Protein AF-A0A4Y2IY16-F1 (afdb_monomer_lite)

pLDDT: mean 72.76, std 22.39, range [35.69, 97.25]

Secondary structure (DSSP, 8-state):
--HHHHHHHHHHHHHHHHHHHHHHHHH--SS---HHHHHHHHHHHHHHHHHHHHHHHHHHHH---HHHHHHHHHHHHHHHHHHHHHHHHHHHHHHHHHHHHHHSS----------------------------TTHHHHHHHHHHHHHHHTTSS------------------

Sequence (172 aa):
MDKMSKVIEKRSSVRSSITKLVKRVQALGEETEDLNSLSELLELIETKEEILKKYDSEVEDLITDPEKFKVELKGSEEYDDKILSAKIKLKSKLKTFTEKTVQESHPSLNKSNISENAASALKLPKLEIPRFSDGAFVHLVATVSSAIRVRLRGRHGNGRNGLNGKCREVLL

Foldseek 3Di:
DDPLVVLVVVLVVLLVVLVVLLVVLVVPDPPDDDLVVLVVSLVVLVVSLVVNVVSLVVNLVVDPDPVVNVVSVVVNVVSVVSSVVSNVSSVVVSVVVVVVVVVVPDPPPPDDDDDDDDDDDPDDDDDDDDDDPDPPVVVVVVVVVVVVVVVPPPDDDDDDDDDDDDDDDDDD

Radius of gyration: 32.13 Å; chains: 1; bounding box: 73×74×73 Å

Organism: Araneus ventricosus (NCBI:txid182803)

Structure (mmCIF, N/CA/C/O backbone):
data_AF-A0A4Y2IY16-F1
#
_entry.id   AF-A0A4Y2IY16-F1
#
loop_
_atom_site.group_PDB
_atom_site.id
_atom_site.type_symbol
_atom_site.label_atom_id
_atom_site.label_alt_id
_atom_site.label_comp_id
_atom_site.label_asym_id
_atom_site.label_entity_id
_atom_site.label_seq_id
_atom_site.pdbx_PDB_ins_code
_atom_site.Cartn_x
_atom_site.Cartn_y
_atom_site.Cartn_z
_atom_site.occupancy
_atom_site.B_iso_or_equiv
_atom_site.auth_seq_id
_atom_site.auth_comp_id
_atom_site.auth_asym_id
_atom_site.auth_atom_id
_atom_site.pdbx_PDB_model_num
ATOM 1 N N . MET A 1 1 ? 25.979 -5.345 -10.993 1.00 74.06 1 MET A N 1
ATOM 2 C CA . MET A 1 1 ? 24.505 -5.377 -10.912 1.00 74.06 1 MET A CA 1
ATOM 3 C C . MET A 1 1 ? 23.970 -4.084 -11.490 1.00 74.06 1 MET A C 1
ATOM 5 O O . MET A 1 1 ? 24.318 -3.016 -10.984 1.00 74.06 1 MET A O 1
ATOM 9 N N . ASP A 1 2 ? 23.189 -4.199 -12.557 1.00 89.50 2 ASP A N 1
ATOM 10 C CA . ASP A 1 2 ? 22.625 -3.079 -13.313 1.00 89.50 2 ASP A CA 1
ATOM 11 C C . ASP A 1 2 ? 21.627 -2.268 -12.482 1.00 89.50 2 ASP A C 1
ATOM 13 O O . ASP A 1 2 ? 21.052 -2.772 -11.512 1.00 89.50 2 ASP A O 1
ATOM 17 N N . LYS A 1 3 ? 21.421 -0.996 -12.854 1.00 89.81 3 LYS A N 1
ATOM 18 C CA . LYS A 1 3 ? 20.496 -0.095 -12.143 1.00 89.81 3 LYS A CA 1
ATOM 19 C C . LYS A 1 3 ? 19.084 -0.689 -12.088 1.00 89.81 3 LYS A C 1
ATOM 21 O O . LYS A 1 3 ? 18.508 -0.743 -11.008 1.00 89.81 3 LYS A O 1
ATOM 26 N N . MET A 1 4 ? 18.592 -1.213 -13.212 1.00 91.25 4 MET A N 1
ATOM 27 C CA . MET A 1 4 ? 17.282 -1.866 -13.306 1.00 91.25 4 MET A CA 1
ATOM 28 C C . MET A 1 4 ? 17.151 -3.048 -12.340 1.00 91.25 4 MET A C 1
ATOM 30 O O . MET A 1 4 ? 16.218 -3.103 -11.542 1.00 91.25 4 MET A O 1
ATOM 34 N N . SER A 1 5 ? 18.132 -3.953 -12.336 1.00 91.62 5 SER A N 1
ATOM 35 C CA . SER A 1 5 ? 18.123 -5.135 -11.467 1.00 91.62 5 SER A CA 1
ATOM 36 C C . SER A 1 5 ? 18.061 -4.761 -9.981 1.00 91.62 5 SER A C 1
ATOM 38 O O . SER A 1 5 ? 17.314 -5.379 -9.226 1.00 91.62 5 SER A O 1
ATOM 40 N N . LYS A 1 6 ? 18.765 -3.695 -9.568 1.00 93.12 6 LYS A N 1
ATOM 41 C CA . LYS A 1 6 ? 18.706 -3.181 -8.188 1.00 93.12 6 LYS A CA 1
ATOM 42 C C . LYS A 1 6 ? 17.318 -2.654 -7.811 1.00 93.12 6 LYS A C 1
ATOM 44 O O . LYS A 1 6 ? 16.873 -2.876 -6.686 1.00 93.12 6 LYS A O 1
ATOM 49 N N . VAL A 1 7 ? 16.651 -1.926 -8.711 1.00 94.00 7 VAL A N 1
ATOM 50 C CA . VAL A 1 7 ? 15.311 -1.369 -8.452 1.00 94.00 7 VAL A CA 1
ATOM 51 C C . VAL A 1 7 ? 14.281 -2.496 -8.357 1.00 94.00 7 VAL A C 1
ATOM 53 O O . VAL A 1 7 ? 13.516 -2.538 -7.394 1.00 94.00 7 VAL A O 1
ATOM 56 N N . ILE A 1 8 ? 14.323 -3.468 -9.276 1.00 92.94 8 ILE A N 1
ATOM 57 C CA . ILE A 1 8 ? 13.442 -4.648 -9.251 1.00 92.94 8 ILE A CA 1
ATOM 58 C C . ILE A 1 8 ? 13.595 -5.426 -7.937 1.00 92.94 8 ILE A C 1
ATOM 60 O O . ILE A 1 8 ? 12.594 -5.837 -7.345 1.00 92.94 8 ILE A O 1
ATOM 64 N N . GLU A 1 9 ? 14.824 -5.621 -7.455 1.00 94.88 9 GLU A N 1
ATOM 65 C CA . GLU A 1 9 ? 15.087 -6.342 -6.207 1.00 94.88 9 GLU A CA 1
ATOM 66 C C . GLU A 1 9 ? 14.512 -5.603 -4.987 1.00 94.88 9 GLU A C 1
ATOM 68 O O . 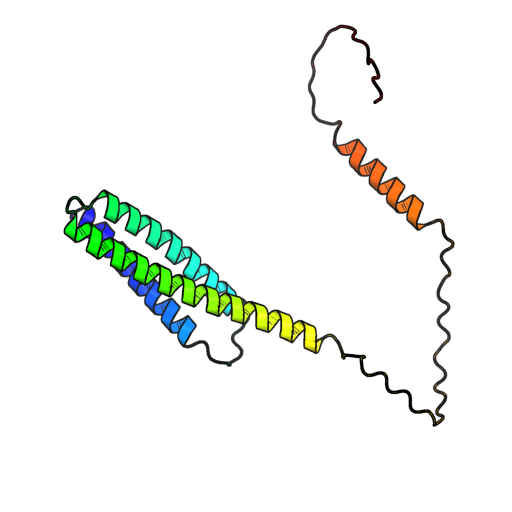GLU A 1 9 ? 13.785 -6.189 -4.177 1.00 94.88 9 GLU A O 1
ATOM 73 N N . LYS A 1 10 ? 14.746 -4.286 -4.890 1.00 95.31 10 LYS A N 1
ATOM 74 C CA . LYS A 1 10 ? 14.170 -3.444 -3.828 1.00 95.31 10 LYS A CA 1
ATOM 75 C C . LYS A 1 10 ? 12.643 -3.455 -3.860 1.00 95.31 10 LYS A C 1
ATOM 77 O O . LYS A 1 10 ? 12.010 -3.650 -2.820 1.00 95.31 10 LYS A O 1
ATOM 82 N N . ARG A 1 11 ? 12.053 -3.314 -5.049 1.00 95.69 11 ARG A N 1
ATOM 83 C CA . ARG A 1 11 ? 10.605 -3.397 -5.260 1.00 95.69 11 ARG A CA 1
ATOM 84 C C . ARG A 1 11 ? 10.046 -4.741 -4.807 1.00 95.69 11 ARG A C 1
ATOM 86 O O . ARG A 1 11 ? 9.050 -4.784 -4.091 1.00 95.69 11 ARG A O 1
ATOM 93 N N . SER A 1 12 ? 10.707 -5.838 -5.170 1.00 95.50 12 SER A N 1
ATOM 94 C CA . SER A 1 12 ? 10.302 -7.196 -4.786 1.00 95.50 12 SER A CA 1
ATOM 95 C C . SER A 1 12 ? 10.306 -7.379 -3.265 1.00 95.50 12 SER A C 1
ATOM 97 O O . SER A 1 12 ? 9.371 -7.945 -2.696 1.00 95.50 12 SER A O 1
ATOM 99 N N . SER A 1 13 ? 11.310 -6.824 -2.582 1.00 97.12 13 SER A N 1
ATOM 100 C CA . SER A 1 13 ? 11.373 -6.799 -1.116 1.00 97.12 13 SER A CA 1
ATOM 101 C C . SER A 1 13 ? 10.209 -6.013 -0.489 1.00 97.12 13 SER A C 1
ATOM 103 O O . SER A 1 13 ? 9.578 -6.468 0.476 1.00 97.12 13 SER A O 1
ATOM 105 N N . VAL A 1 14 ? 9.852 -4.861 -1.067 1.00 96.69 14 VAL A N 1
ATOM 106 C CA . VAL A 1 14 ? 8.708 -4.050 -0.615 1.00 96.69 14 VAL A CA 1
ATOM 107 C C . VAL A 1 14 ? 7.387 -4.784 -0.846 1.00 96.69 14 VAL A C 1
ATOM 109 O O . VAL A 1 14 ? 6.606 -4.921 0.094 1.00 96.69 14 VAL A O 1
ATOM 112 N N . ARG A 1 15 ? 7.172 -5.354 -2.037 1.00 96.88 15 ARG A N 1
ATOM 113 C CA . ARG A 1 15 ? 6.003 -6.185 -2.374 1.00 96.88 15 ARG A CA 1
ATOM 114 C C . ARG A 1 15 ? 5.847 -7.378 -1.424 1.00 96.88 15 ARG A C 1
ATOM 116 O O . ARG A 1 15 ? 4.741 -7.666 -0.960 1.00 96.88 15 ARG A O 1
ATOM 123 N N . SER A 1 16 ? 6.949 -8.039 -1.063 1.00 97.12 16 SER A N 1
ATOM 124 C CA . SER A 1 16 ? 6.959 -9.112 -0.058 1.00 97.12 16 SER A CA 1
ATOM 125 C C . SER A 1 16 ? 6.539 -8.604 1.325 1.00 97.12 16 SER A C 1
ATOM 127 O O . SER A 1 16 ? 5.698 -9.212 1.989 1.00 97.12 16 SER A O 1
ATOM 129 N N . SER A 1 17 ? 7.059 -7.446 1.739 1.00 96.88 17 SER A N 1
ATOM 130 C CA . SER A 1 17 ? 6.696 -6.806 3.009 1.00 96.88 17 SER A CA 1
ATOM 131 C C . SER A 1 17 ? 5.210 -6.438 3.061 1.00 96.88 17 SER A C 1
ATOM 133 O O . SER A 1 17 ? 4.533 -6.769 4.031 1.00 96.88 17 SER A O 1
ATOM 135 N N . ILE A 1 18 ? 4.681 -5.831 1.996 1.00 96.81 18 ILE A N 1
ATOM 136 C CA . ILE A 1 18 ? 3.256 -5.497 1.864 1.00 96.81 18 ILE A CA 1
ATOM 137 C C . ILE A 1 18 ? 2.408 -6.761 1.934 1.00 96.81 18 ILE A C 1
ATOM 139 O O . ILE A 1 18 ? 1.442 -6.807 2.682 1.00 96.81 18 ILE A O 1
ATOM 143 N N . THR A 1 19 ? 2.802 -7.828 1.237 1.00 96.62 19 THR A N 1
ATOM 144 C CA . THR A 1 19 ? 2.073 -9.106 1.273 1.00 96.62 19 THR A CA 1
ATOM 145 C C . THR A 1 19 ? 1.973 -9.661 2.699 1.00 96.62 19 THR A C 1
ATOM 147 O O . THR A 1 19 ? 0.927 -10.179 3.086 1.00 96.62 19 THR A O 1
ATOM 150 N N . LYS A 1 20 ? 3.030 -9.530 3.514 1.00 96.69 20 LYS A N 1
ATOM 151 C CA . LYS A 1 20 ? 2.998 -9.921 4.935 1.00 96.69 20 LYS A CA 1
ATOM 152 C C . LYS A 1 20 ? 2.031 -9.052 5.744 1.00 96.69 20 LYS A C 1
ATOM 154 O O . LYS A 1 20 ? 1.262 -9.594 6.533 1.00 96.69 20 LYS A O 1
ATOM 159 N N . LEU A 1 21 ? 2.040 -7.735 5.527 1.00 94.75 21 LEU A N 1
ATOM 160 C CA . LEU A 1 21 ? 1.115 -6.808 6.189 1.00 94.75 21 LEU A CA 1
ATOM 161 C C . LEU A 1 21 ? -0.340 -7.092 5.798 1.00 94.75 21 LEU A C 1
ATOM 163 O O . LEU A 1 21 ? -1.188 -7.206 6.673 1.00 94.75 21 LEU A O 1
ATOM 167 N N . VAL A 1 22 ? -0.621 -7.305 4.512 1.00 94.69 22 VAL A N 1
ATOM 168 C CA . VAL A 1 22 ? -1.956 -7.665 4.011 1.00 94.69 22 VAL A CA 1
ATOM 169 C C . VAL A 1 22 ? -2.439 -8.975 4.635 1.00 94.69 22 VAL A C 1
ATOM 171 O O . VAL A 1 22 ? -3.576 -9.046 5.088 1.00 94.69 22 VAL A O 1
ATOM 174 N N . LYS A 1 23 ? -1.580 -9.998 4.738 1.00 94.19 23 LYS A N 1
ATOM 175 C CA . LYS A 1 23 ? -1.924 -11.249 5.437 1.00 94.19 23 LYS A CA 1
ATOM 176 C C . LYS A 1 23 ? -2.248 -11.013 6.909 1.00 94.19 23 LYS A C 1
ATOM 178 O O . LYS A 1 23 ? -3.212 -11.583 7.408 1.00 94.19 23 LYS A O 1
ATOM 183 N N . ARG A 1 24 ? -1.491 -10.146 7.587 1.00 91.56 24 ARG A N 1
ATOM 184 C CA . ARG A 1 24 ? -1.791 -9.745 8.966 1.00 91.56 24 ARG A CA 1
ATOM 185 C C . ARG A 1 24 ? -3.149 -9.048 9.050 1.00 91.56 24 ARG A C 1
ATOM 187 O O . ARG A 1 24 ? -3.954 -9.448 9.874 1.00 91.56 24 ARG A O 1
ATOM 194 N N . VAL A 1 25 ? -3.448 -8.123 8.129 1.00 91.81 25 VAL A N 1
ATOM 195 C CA . VAL A 1 25 ? -4.764 -7.463 8.001 1.00 91.81 25 VAL A CA 1
ATOM 196 C C . VAL A 1 25 ? -5.901 -8.465 7.755 1.00 91.81 25 VAL A C 1
ATOM 198 O O . VAL A 1 25 ? -7.024 -8.314 8.245 1.00 91.81 25 VAL A O 1
ATOM 201 N N . GLN A 1 26 ? -5.645 -9.512 6.978 1.00 90.25 26 GLN A N 1
ATOM 202 C CA . GLN A 1 26 ? -6.619 -10.568 6.724 1.00 90.25 26 GLN A CA 1
ATOM 203 C C . GLN A 1 26 ? -6.861 -11.426 7.967 1.00 90.25 26 GLN A C 1
ATOM 205 O O . GLN A 1 26 ? -8.022 -11.697 8.264 1.00 90.25 26 GLN A O 1
ATOM 210 N N . ALA A 1 27 ? -5.800 -11.750 8.709 1.00 88.75 27 ALA A N 1
ATOM 211 C CA . ALA A 1 27 ? -5.851 -12.499 9.962 1.00 88.75 27 ALA A CA 1
ATOM 212 C C . ALA A 1 27 ? -6.505 -11.732 11.125 1.00 88.75 27 ALA A C 1
ATOM 214 O O . ALA A 1 27 ? -6.843 -12.361 12.121 1.00 88.75 27 ALA A O 1
ATOM 215 N N . LEU A 1 28 ? -6.729 -10.417 10.983 1.00 84.31 28 LEU A N 1
ATOM 216 C CA . LEU A 1 28 ? -7.510 -9.609 11.925 1.00 84.31 28 LEU A CA 1
ATOM 217 C C . LEU A 1 28 ? -8.931 -10.172 12.059 1.00 84.31 28 LEU A C 1
ATOM 219 O O . LEU A 1 28 ? -9.822 -9.819 11.270 1.00 84.31 28 LEU A O 1
ATOM 223 N N . GLY A 1 29 ? -9.128 -11.042 13.048 1.00 73.25 29 GLY A N 1
ATOM 224 C CA . GLY A 1 29 ? -10.416 -11.617 13.424 1.00 73.25 29 GLY A CA 1
ATOM 225 C C . GLY A 1 29 ? -11.313 -10.609 14.141 1.00 73.25 29 GLY A C 1
ATOM 226 O O . GLY A 1 29 ? -11.130 -9.397 14.027 1.00 73.25 29 GLY A O 1
ATOM 227 N N . GLU A 1 30 ? -12.309 -11.103 14.870 1.00 66.94 30 GLU A N 1
ATOM 228 C CA . GLU A 1 30 ? -13.134 -10.280 15.771 1.00 66.94 30 GLU A CA 1
ATOM 229 C C . GLU A 1 30 ? -12.452 -10.001 17.115 1.00 66.94 30 GLU A C 1
ATOM 231 O O . GLU A 1 30 ? -12.941 -9.183 17.892 1.00 66.94 30 GLU A O 1
ATOM 236 N N . GLU A 1 31 ? -11.325 -10.668 17.376 1.00 59.34 31 GLU A N 1
ATOM 237 C CA . GLU A 1 31 ? -10.534 -10.486 18.585 1.00 59.34 31 GLU A CA 1
ATOM 238 C C . GLU A 1 31 ? -10.108 -9.021 18.729 1.00 59.34 31 GLU A C 1
ATOM 240 O O . GLU A 1 31 ? -9.794 -8.335 17.749 1.00 59.34 31 GLU A O 1
ATOM 245 N N . THR A 1 32 ? -10.184 -8.531 19.966 1.00 57.25 32 THR A N 1
ATOM 246 C CA . THR A 1 32 ? -9.976 -7.134 20.339 1.00 57.25 32 THR A CA 1
ATOM 247 C C . THR A 1 32 ? -8.507 -6.767 20.204 1.00 57.25 32 THR A C 1
ATOM 249 O O . THR A 1 32 ? -7.770 -6.705 21.186 1.00 57.25 32 THR A O 1
ATOM 252 N N . GLU A 1 33 ? -8.067 -6.546 18.974 1.00 67.38 33 GLU A N 1
ATOM 253 C CA . GLU A 1 33 ? -6.803 -5.874 18.740 1.00 67.38 33 GLU A CA 1
ATOM 254 C C . GLU A 1 33 ? -6.884 -4.432 19.218 1.00 67.38 33 GLU A C 1
ATOM 256 O O . GLU A 1 33 ? -7.894 -3.746 19.038 1.00 67.38 33 GLU A O 1
ATOM 261 N N . ASP A 1 34 ? -5.802 -3.988 19.847 1.00 78.75 34 ASP A N 1
ATOM 262 C CA . ASP A 1 34 ? -5.697 -2.647 20.388 1.00 78.75 34 ASP A CA 1
ATOM 263 C C . ASP A 1 34 ? -5.759 -1.600 19.263 1.00 78.75 34 ASP A C 1
ATOM 265 O O . ASP A 1 34 ? -5.155 -1.766 18.197 1.00 78.75 34 ASP A O 1
ATOM 269 N N . LEU A 1 35 ? -6.477 -0.501 19.502 1.00 80.62 35 LEU A N 1
ATOM 270 C CA . LEU A 1 35 ? -6.629 0.596 18.542 1.00 80.62 35 LEU A CA 1
ATOM 271 C C . LEU A 1 35 ? -5.280 1.134 18.047 1.00 80.62 35 LEU A C 1
ATOM 273 O O . LEU A 1 35 ? -5.141 1.436 16.859 1.00 80.62 35 LEU A O 1
ATOM 277 N N . ASN A 1 36 ? -4.287 1.229 18.933 1.00 84.88 36 ASN A N 1
ATOM 278 C CA . ASN A 1 36 ? -2.954 1.699 18.586 1.00 84.88 36 ASN A CA 1
ATOM 279 C C . ASN A 1 36 ? -2.271 0.720 17.622 1.00 84.88 36 ASN A C 1
ATOM 281 O O . ASN A 1 36 ? -1.711 1.140 16.615 1.00 84.88 36 ASN A O 1
ATOM 285 N N . SER A 1 37 ? -2.421 -0.590 17.845 1.00 88.00 37 SER A N 1
ATOM 286 C CA . SER A 1 37 ? -1.858 -1.614 16.953 1.00 88.00 37 SER A CA 1
ATOM 287 C C . SER A 1 37 ? -2.464 -1.585 15.543 1.00 88.00 37 SER A C 1
ATOM 289 O O . SER A 1 37 ? -1.747 -1.728 14.549 1.00 88.00 37 SER A O 1
ATOM 291 N N . LEU A 1 38 ? -3.773 -1.326 15.434 1.00 88.44 38 LEU A N 1
ATOM 292 C CA . LEU A 1 38 ? -4.454 -1.159 14.148 1.00 88.44 38 LEU A CA 1
ATOM 293 C C . LEU A 1 38 ? -4.007 0.122 13.431 1.00 88.44 38 LEU A C 1
ATOM 295 O O . LEU A 1 38 ? -3.847 0.115 12.208 1.00 88.44 38 LEU A O 1
ATOM 299 N N . SER A 1 39 ? -3.794 1.207 14.183 1.00 89.69 39 SER A N 1
ATOM 300 C CA . SER A 1 39 ? -3.286 2.475 13.651 1.00 89.69 39 SER A CA 1
ATOM 301 C C . SER A 1 39 ? -1.851 2.338 13.137 1.00 89.69 39 SER A C 1
ATOM 303 O O . SER A 1 39 ? -1.566 2.738 12.011 1.00 89.69 39 SER A O 1
ATOM 305 N N . GLU A 1 40 ? -0.965 1.706 13.908 1.00 92.88 40 GLU A N 1
ATOM 306 C CA . GLU A 1 40 ? 0.415 1.422 13.496 1.00 92.88 40 GLU A CA 1
ATOM 307 C C . GLU A 1 40 ? 0.454 0.548 12.236 1.00 92.88 40 GLU A C 1
ATOM 309 O O . GLU A 1 40 ? 1.227 0.803 11.310 1.00 92.88 40 GLU A O 1
ATOM 314 N N . LEU A 1 41 ? -0.408 -0.473 12.150 1.00 92.94 41 LEU A N 1
ATOM 315 C CA . LEU A 1 41 ? -0.481 -1.326 10.964 1.00 92.94 41 LEU A CA 1
ATOM 316 C C . LEU A 1 41 ? -0.922 -0.540 9.720 1.00 92.94 41 LEU A C 1
ATOM 318 O O . LEU A 1 41 ? -0.418 -0.795 8.624 1.00 92.94 41 LEU A O 1
ATOM 322 N N . LEU A 1 42 ? -1.842 0.414 9.886 1.00 94.50 42 LEU A N 1
ATOM 323 C CA . LEU A 1 42 ? -2.279 1.297 8.809 1.00 94.50 42 LEU A CA 1
ATOM 324 C C . LEU A 1 42 ? -1.136 2.206 8.337 1.00 94.50 42 LEU A C 1
ATOM 326 O O . LEU A 1 42 ? -0.876 2.260 7.135 1.00 94.50 42 LEU A O 1
ATOM 330 N N . GLU A 1 43 ? -0.421 2.846 9.262 1.00 95.31 43 GLU A N 1
ATOM 331 C CA . GLU A 1 43 ? 0.729 3.710 8.959 1.00 95.31 43 GLU A CA 1
ATOM 332 C C . GLU A 1 43 ? 1.851 2.938 8.245 1.00 95.31 43 GLU A C 1
ATOM 334 O O . GLU A 1 43 ? 2.428 3.412 7.260 1.00 95.31 43 GLU A O 1
ATOM 339 N N . LEU A 1 44 ? 2.124 1.703 8.678 1.00 95.62 44 LEU A N 1
ATOM 340 C CA . LEU A 1 44 ? 3.093 0.825 8.022 1.00 95.62 44 LEU A CA 1
ATOM 341 C C . LEU A 1 44 ? 2.696 0.498 6.578 1.00 95.62 44 LEU A C 1
ATOM 343 O O . LEU A 1 44 ? 3.564 0.474 5.701 1.00 95.62 44 LEU A O 1
ATOM 347 N N . ILE A 1 45 ? 1.411 0.237 6.317 1.00 95.81 45 ILE A N 1
ATOM 348 C CA . ILE A 1 45 ? 0.917 -0.018 4.958 1.00 95.81 45 ILE A CA 1
ATOM 349 C C . ILE A 1 45 ? 1.047 1.239 4.097 1.00 95.81 45 ILE A C 1
ATOM 351 O O . ILE A 1 45 ? 1.559 1.138 2.985 1.00 95.81 45 ILE A O 1
ATOM 355 N N . GLU A 1 46 ? 0.653 2.407 4.608 1.00 96.00 46 GLU A N 1
ATOM 356 C CA . GLU A 1 46 ? 0.742 3.685 3.883 1.00 96.00 46 GLU A CA 1
ATOM 357 C C . GLU A 1 46 ? 2.199 4.041 3.549 1.00 96.00 46 GLU A C 1
ATOM 359 O O . GLU A 1 46 ? 2.525 4.341 2.401 1.00 96.00 46 GLU A O 1
ATOM 364 N N . THR A 1 47 ? 3.118 3.864 4.498 1.00 97.25 47 THR A N 1
ATOM 365 C CA . THR A 1 47 ? 4.553 4.085 4.269 1.00 97.25 47 THR A CA 1
ATOM 366 C C . THR A 1 47 ? 5.111 3.149 3.192 1.00 97.25 47 THR A C 1
ATOM 368 O O . THR A 1 47 ? 5.893 3.553 2.328 1.00 97.25 47 THR A O 1
ATOM 371 N N . LYS A 1 48 ? 4.741 1.862 3.226 1.00 95.31 48 LYS A N 1
ATOM 372 C CA . LYS A 1 48 ? 5.205 0.889 2.227 1.00 95.31 48 LYS A CA 1
ATOM 373 C C . LYS A 1 48 ? 4.579 1.127 0.854 1.00 95.31 48 LYS A C 1
ATOM 375 O O . LYS A 1 48 ? 5.273 0.906 -0.135 1.00 95.31 48 LYS A O 1
ATOM 380 N N . GLU A 1 49 ? 3.330 1.583 0.792 1.00 96.81 49 GLU A N 1
ATOM 381 C CA . GLU A 1 49 ? 2.647 1.994 -0.440 1.00 96.81 49 GLU A CA 1
ATOM 382 C C . GLU A 1 49 ? 3.404 3.137 -1.128 1.00 96.81 49 GLU A C 1
ATOM 384 O O . GLU A 1 49 ? 3.712 3.044 -2.313 1.00 96.81 49 GLU A O 1
ATOM 389 N N . GLU A 1 50 ? 3.786 4.182 -0.392 1.00 97.00 50 GLU A N 1
ATOM 390 C CA . GLU A 1 50 ? 4.557 5.297 -0.956 1.00 97.00 50 GLU A CA 1
ATOM 391 C C . GLU A 1 50 ? 5.922 4.858 -1.493 1.00 97.00 50 GLU A C 1
ATOM 393 O O . GLU A 1 50 ? 6.362 5.302 -2.555 1.00 97.00 50 GLU A O 1
ATOM 398 N N . ILE A 1 51 ? 6.606 3.972 -0.765 1.00 96.31 51 ILE A N 1
ATOM 399 C CA . ILE A 1 51 ? 7.886 3.412 -1.208 1.00 96.31 51 ILE A CA 1
ATOM 400 C C . ILE A 1 51 ? 7.689 2.556 -2.464 1.00 96.31 51 ILE A C 1
ATOM 402 O O . ILE A 1 51 ? 8.519 2.612 -3.371 1.00 96.31 51 ILE A O 1
ATOM 406 N N . LEU A 1 52 ? 6.611 1.769 -2.527 1.00 96.75 52 LEU A N 1
ATOM 407 C CA . LEU A 1 52 ? 6.299 0.942 -3.686 1.00 96.75 52 LEU A CA 1
ATOM 408 C C . LEU A 1 52 ? 6.065 1.809 -4.929 1.00 96.75 52 LEU A C 1
ATOM 410 O O . LEU A 1 52 ? 6.732 1.578 -5.931 1.00 96.75 52 LEU A O 1
ATOM 414 N N . LYS A 1 53 ? 5.250 2.868 -4.823 1.00 95.81 53 LYS A N 1
ATOM 415 C CA . LYS A 1 53 ? 4.984 3.815 -5.923 1.00 95.81 53 LYS A CA 1
ATOM 416 C C . LYS A 1 53 ? 6.253 4.451 -6.483 1.00 95.81 53 LYS A C 1
ATOM 418 O O . LYS A 1 53 ? 6.382 4.602 -7.693 1.00 95.81 53 LYS A O 1
ATOM 423 N N . LYS A 1 54 ? 7.217 4.786 -5.618 1.00 96.50 54 LYS A N 1
ATOM 424 C CA . LYS A 1 54 ? 8.528 5.296 -6.057 1.00 96.50 54 LYS A CA 1
ATOM 425 C C . LYS A 1 54 ? 9.268 4.269 -6.911 1.00 96.50 54 LYS A C 1
ATOM 427 O O . LYS A 1 54 ? 9.764 4.613 -7.976 1.00 96.50 54 LYS A O 1
ATOM 432 N N . TYR A 1 55 ? 9.321 3.012 -6.470 1.00 95.62 55 TYR A N 1
ATOM 433 C CA . TYR A 1 55 ? 9.997 1.968 -7.237 1.00 95.62 55 TYR A CA 1
ATOM 434 C C . TYR A 1 55 ? 9.245 1.558 -8.501 1.00 95.62 55 TYR A C 1
ATOM 436 O O . TYR A 1 55 ? 9.905 1.237 -9.481 1.00 95.62 55 TYR A O 1
ATOM 444 N N . ASP A 1 56 ? 7.912 1.552 -8.499 1.00 94.31 56 ASP A N 1
ATOM 445 C CA . ASP A 1 56 ? 7.134 1.282 -9.710 1.00 94.31 56 ASP A CA 1
ATOM 446 C C . ASP A 1 56 ? 7.363 2.383 -10.753 1.00 94.31 56 ASP A C 1
ATOM 448 O O . ASP A 1 56 ? 7.719 2.055 -11.878 1.00 94.31 56 ASP A O 1
ATOM 452 N N . SER A 1 57 ? 7.357 3.662 -10.361 1.00 94.69 57 SER A N 1
ATOM 453 C CA . SER A 1 57 ? 7.732 4.767 -11.258 1.00 94.69 57 SER A CA 1
ATOM 454 C C . SER A 1 57 ? 9.169 4.642 -11.785 1.00 94.69 57 SER A C 1
ATOM 456 O O . SER A 1 57 ? 9.395 4.792 -12.981 1.00 94.69 57 SER A O 1
ATOM 458 N N . GLU A 1 58 ? 10.147 4.310 -10.931 1.00 94.75 58 GLU A N 1
ATOM 459 C CA . GLU A 1 58 ? 11.529 4.081 -11.385 1.00 94.75 58 GLU A CA 1
ATOM 460 C C . GLU A 1 58 ? 11.644 2.884 -12.345 1.00 94.75 58 GLU A C 1
ATOM 462 O O . GLU A 1 58 ? 12.501 2.883 -13.228 1.00 94.75 58 GLU A O 1
ATOM 467 N N . VAL A 1 59 ? 10.827 1.843 -12.162 1.00 92.94 59 VAL A N 1
ATOM 468 C CA . VAL A 1 59 ? 10.778 0.690 -13.068 1.00 92.94 59 VAL A CA 1
ATOM 469 C C . VAL A 1 59 ? 10.155 1.088 -14.400 1.00 92.94 59 VAL A C 1
ATOM 471 O O . VAL A 1 59 ? 10.726 0.752 -15.434 1.00 92.94 59 VAL A O 1
ATOM 474 N N . GLU A 1 60 ? 9.041 1.818 -14.391 1.00 91.81 60 GLU A N 1
ATOM 475 C CA . GLU A 1 60 ? 8.377 2.322 -15.597 1.00 91.81 60 GLU A CA 1
ATOM 476 C C . GLU A 1 60 ? 9.328 3.164 -16.456 1.00 91.81 60 GLU A C 1
ATOM 478 O O . GLU A 1 60 ? 9.449 2.902 -17.651 1.00 91.81 60 GLU A O 1
ATOM 483 N N . ASP A 1 61 ? 10.093 4.074 -15.843 1.00 92.75 61 ASP A N 1
ATOM 484 C CA . ASP A 1 61 ? 11.083 4.915 -16.535 1.00 92.75 61 ASP A CA 1
ATOM 485 C C . ASP A 1 61 ? 12.225 4.108 -17.184 1.00 92.75 61 ASP A C 1
ATOM 487 O O . ASP A 1 61 ? 12.842 4.541 -18.161 1.00 92.75 61 ASP A O 1
ATOM 491 N N . LEU A 1 62 ? 12.558 2.945 -16.618 1.00 92.19 62 LEU A N 1
ATOM 492 C CA . LEU A 1 62 ? 13.644 2.083 -17.091 1.00 92.19 62 LEU A CA 1
ATOM 493 C C . LEU A 1 62 ? 13.174 1.028 -18.102 1.00 92.19 62 LEU A C 1
ATOM 495 O O . LEU A 1 62 ? 14.011 0.427 -18.785 1.00 92.19 62 LEU A O 1
ATOM 499 N N . ILE A 1 63 ? 11.867 0.777 -18.213 1.00 91.94 63 ILE A N 1
ATOM 500 C CA . ILE A 1 63 ? 11.314 -0.168 -19.182 1.00 91.94 63 ILE A CA 1
ATOM 501 C C . ILE A 1 63 ? 11.264 0.485 -20.559 1.00 91.94 63 ILE A C 1
ATOM 503 O O . ILE A 1 63 ? 10.542 1.441 -20.807 1.00 91.94 63 ILE A O 1
ATOM 507 N N . THR A 1 64 ? 11.998 -0.101 -21.498 1.00 91.25 64 THR A N 1
ATOM 508 C CA . THR A 1 64 ? 11.968 0.311 -22.910 1.00 91.25 64 THR A CA 1
ATOM 509 C C . THR A 1 64 ? 11.032 -0.559 -23.754 1.00 91.25 64 THR A C 1
ATOM 511 O O . THR A 1 64 ? 10.658 -0.182 -24.860 1.00 91.25 64 THR A O 1
ATOM 514 N N . ASP A 1 65 ? 10.670 -1.741 -23.249 1.00 93.44 65 ASP A N 1
ATOM 515 C CA . ASP A 1 65 ? 9.876 -2.733 -23.970 1.00 93.44 65 ASP A CA 1
ATOM 516 C C . ASP A 1 65 ? 8.372 -2.578 -23.655 1.00 93.44 65 ASP A C 1
ATOM 518 O O . ASP A 1 65 ? 7.978 -2.675 -22.487 1.00 93.44 65 ASP A O 1
ATOM 522 N N . PRO A 1 66 ? 7.513 -2.368 -24.669 1.00 91.44 66 PRO A N 1
ATOM 523 C CA . PRO A 1 66 ? 6.09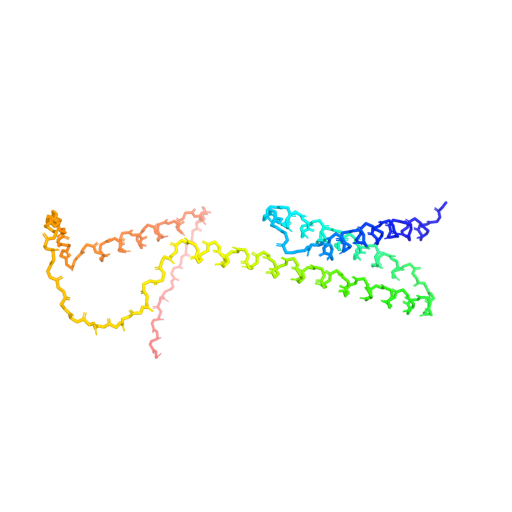2 -2.106 -24.460 1.00 91.44 66 PRO A CA 1
ATOM 524 C C . PRO A 1 66 ? 5.300 -3.326 -23.965 1.00 91.44 66 PRO A C 1
ATOM 526 O O . PRO A 1 66 ? 4.276 -3.156 -23.303 1.00 91.44 66 PRO A O 1
ATOM 529 N N . GLU A 1 67 ? 5.733 -4.555 -24.261 1.00 93.88 67 GLU A N 1
ATOM 530 C CA . GLU A 1 67 ? 5.074 -5.759 -23.745 1.00 93.88 67 GLU A CA 1
ATOM 531 C C . GLU A 1 67 ? 5.409 -5.959 -22.268 1.00 93.88 67 GLU A C 1
ATOM 533 O O . GLU A 1 67 ? 4.515 -6.217 -21.458 1.00 93.88 67 GLU A O 1
ATOM 538 N N . LYS A 1 68 ? 6.676 -5.747 -21.890 1.00 91.62 68 LYS A N 1
ATOM 539 C CA . LYS A 1 68 ? 7.095 -5.771 -20.482 1.00 91.62 68 LYS A CA 1
ATOM 540 C C . LYS A 1 68 ? 6.398 -4.691 -19.667 1.00 91.62 68 LYS A C 1
ATOM 542 O O . LYS A 1 68 ? 5.973 -4.973 -18.551 1.00 91.62 68 LYS A O 1
ATOM 547 N N . PHE A 1 69 ? 6.225 -3.495 -20.230 1.00 91.81 69 PHE A N 1
ATOM 548 C CA . PHE A 1 69 ? 5.498 -2.411 -19.572 1.00 91.81 69 PHE A CA 1
ATOM 549 C C . PHE A 1 69 ? 4.066 -2.826 -19.211 1.00 91.81 69 PHE A C 1
ATOM 551 O O . PHE A 1 69 ? 3.647 -2.650 -18.074 1.00 91.81 69 PHE A O 1
ATOM 558 N N . LYS A 1 70 ? 3.330 -3.457 -20.137 1.00 92.31 70 LYS A N 1
ATOM 559 C CA . LYS A 1 70 ? 1.956 -3.926 -19.872 1.00 92.31 70 LYS A CA 1
ATOM 560 C C . LYS A 1 70 ? 1.884 -4.966 -18.755 1.00 92.31 70 LYS A C 1
ATOM 562 O O . LYS A 1 70 ? 0.957 -4.933 -17.948 1.00 92.31 70 LYS A O 1
ATOM 567 N N . VAL A 1 71 ? 2.838 -5.898 -18.718 1.00 93.44 71 VAL A N 1
ATOM 568 C CA . VAL A 1 71 ? 2.914 -6.916 -17.657 1.00 93.44 71 VAL A CA 1
ATOM 569 C C . VAL A 1 71 ? 3.161 -6.258 -16.300 1.00 93.44 71 VAL A C 1
ATOM 571 O O . VAL A 1 71 ? 2.511 -6.607 -15.316 1.00 93.44 71 VAL A O 1
ATOM 574 N N . GLU A 1 72 ? 4.073 -5.292 -16.253 1.00 92.00 72 GLU A N 1
ATOM 575 C CA . GLU A 1 72 ? 4.426 -4.577 -15.027 1.00 92.00 72 GLU A CA 1
ATOM 576 C C . GLU A 1 72 ? 3.302 -3.664 -14.537 1.00 92.00 72 GLU A C 1
ATOM 578 O O . GLU A 1 72 ? 3.010 -3.670 -13.341 1.00 92.00 72 GLU A O 1
ATOM 583 N N . LEU A 1 73 ? 2.609 -2.978 -15.451 1.00 92.88 73 LEU A N 1
ATOM 584 C CA . LEU A 1 73 ? 1.441 -2.151 -15.149 1.00 92.88 73 LEU A CA 1
ATOM 585 C C . LEU A 1 73 ? 0.337 -2.975 -14.480 1.00 92.88 73 LEU A C 1
ATOM 587 O O . LEU A 1 73 ? -0.121 -2.628 -13.396 1.00 92.88 73 LEU A O 1
ATOM 591 N N . LYS A 1 74 ? -0.022 -4.122 -15.070 1.00 93.69 74 LYS A N 1
ATOM 592 C CA . LYS A 1 74 ? -1.013 -5.028 -14.477 1.00 93.69 74 LYS A CA 1
ATOM 593 C C . LYS A 1 74 ? -0.574 -5.520 -13.095 1.00 93.69 74 LYS A C 1
ATOM 595 O O . LYS A 1 74 ? -1.375 -5.590 -12.168 1.00 93.69 74 LYS A O 1
ATOM 600 N N . GLY A 1 75 ? 0.708 -5.854 -12.946 1.00 91.88 75 GLY A N 1
ATOM 601 C CA . GLY A 1 75 ? 1.268 -6.241 -11.654 1.00 91.88 75 GLY A CA 1
ATOM 602 C C . GLY A 1 75 ? 1.171 -5.125 -10.609 1.00 91.88 75 GLY A C 1
ATOM 603 O O . GLY A 1 75 ? 0.918 -5.420 -9.445 1.00 91.88 75 GLY A O 1
ATOM 604 N N . SER A 1 76 ? 1.357 -3.867 -11.014 1.00 92.69 76 SER A N 1
ATOM 605 C CA . SER A 1 76 ? 1.204 -2.688 -10.155 1.00 92.69 76 SER A CA 1
ATOM 606 C C . SER A 1 76 ? -0.244 -2.529 -9.675 1.00 92.69 76 SER A C 1
ATOM 608 O O . SER A 1 76 ? -0.489 -2.515 -8.468 1.00 92.69 76 SER A O 1
ATOM 610 N N . GLU A 1 77 ? -1.210 -2.566 -10.601 1.00 95.12 77 GLU A N 1
ATOM 611 C CA . GLU A 1 77 ? -2.649 -2.476 -10.299 1.00 95.12 77 GLU A CA 1
ATOM 612 C C . GLU A 1 77 ? -3.100 -3.564 -9.306 1.00 95.12 77 GLU A C 1
ATOM 614 O O . GLU A 1 77 ? -3.797 -3.288 -8.329 1.00 95.12 77 GLU A O 1
ATOM 619 N N . GLU A 1 78 ? -2.624 -4.804 -9.473 1.00 95.50 78 GLU A N 1
ATOM 620 C CA . GLU A 1 78 ? -2.929 -5.895 -8.540 1.00 95.50 78 GLU A CA 1
ATOM 621 C C . GLU A 1 78 ? -2.419 -5.643 -7.110 1.00 95.50 78 GLU A C 1
ATOM 623 O O . GLU A 1 78 ? -2.973 -6.187 -6.147 1.00 95.50 78 GLU A O 1
ATOM 628 N N . TYR A 1 79 ? -1.321 -4.900 -6.942 1.00 95.62 79 TYR A N 1
ATOM 629 C CA . TYR A 1 79 ? -0.824 -4.518 -5.619 1.00 95.62 79 TYR A CA 1
ATOM 630 C C . TYR A 1 79 ? -1.602 -3.337 -5.045 1.00 95.62 79 TYR A C 1
ATOM 632 O O . TYR A 1 79 ? -1.903 -3.368 -3.848 1.00 95.62 79 TYR A O 1
ATOM 640 N N . ASP A 1 80 ? -1.982 -2.367 -5.872 1.00 95.62 80 ASP A N 1
ATOM 641 C CA . ASP A 1 80 ? -2.825 -1.244 -5.463 1.00 95.62 80 ASP A CA 1
ATOM 642 C C . ASP A 1 80 ? -4.167 -1.729 -4.903 1.00 95.62 80 ASP A C 1
ATOM 644 O O . ASP A 1 80 ? -4.550 -1.338 -3.797 1.00 95.62 80 ASP A O 1
ATOM 648 N N . ASP A 1 81 ? -4.824 -2.680 -5.571 1.00 96.62 81 ASP A N 1
ATOM 649 C CA . ASP A 1 81 ? -6.078 -3.275 -5.096 1.00 96.62 81 ASP A CA 1
ATOM 650 C C . ASP A 1 81 ? -5.915 -3.985 -3.740 1.00 96.62 81 ASP A C 1
ATOM 652 O O . ASP A 1 81 ? -6.740 -3.836 -2.829 1.00 96.62 81 ASP A O 1
ATOM 656 N N . LYS A 1 82 ? -4.822 -4.743 -3.563 1.00 95.69 82 LYS A N 1
ATOM 657 C CA . LYS A 1 82 ? -4.516 -5.442 -2.298 1.00 95.69 82 LYS A CA 1
ATOM 658 C C . LYS A 1 82 ? -4.284 -4.455 -1.157 1.00 95.69 82 LYS A C 1
ATOM 660 O O . LYS A 1 82 ? -4.772 -4.676 -0.045 1.00 95.69 82 LYS A O 1
ATOM 665 N N . ILE A 1 83 ? -3.541 -3.381 -1.420 1.00 96.50 83 ILE A N 1
ATOM 666 C CA . ILE A 1 83 ? -3.255 -2.322 -0.448 1.00 96.50 83 ILE A CA 1
ATOM 667 C C . ILE A 1 83 ? -4.545 -1.588 -0.087 1.00 96.50 83 ILE A C 1
ATOM 669 O O . ILE A 1 83 ? -4.844 -1.420 1.097 1.00 96.50 83 ILE A O 1
ATOM 673 N N . LEU A 1 84 ? -5.340 -1.203 -1.085 1.00 96.44 84 LEU A N 1
ATOM 674 C CA . LEU A 1 84 ? -6.593 -0.489 -0.887 1.00 96.44 84 LEU A CA 1
ATOM 675 C C . LEU A 1 84 ? -7.576 -1.313 -0.051 1.00 96.44 84 LEU A C 1
ATOM 677 O O . LEU A 1 84 ? -8.111 -0.810 0.938 1.00 96.44 84 LEU A O 1
ATOM 681 N N . SER A 1 85 ? -7.755 -2.592 -0.387 1.00 95.50 85 SER A N 1
ATOM 682 C CA . SER A 1 85 ? -8.597 -3.516 0.378 1.00 95.50 85 SER A CA 1
ATOM 683 C C . SER A 1 85 ? -8.153 -3.614 1.844 1.00 95.50 85 SER A C 1
ATOM 685 O O . SER A 1 85 ? -8.975 -3.501 2.760 1.00 95.50 85 SER A O 1
ATOM 687 N N . ALA A 1 86 ? -6.844 -3.733 2.089 1.00 94.38 86 ALA A N 1
ATOM 688 C CA . ALA A 1 86 ? -6.296 -3.783 3.440 1.00 94.38 86 ALA A CA 1
ATOM 689 C C . ALA A 1 86 ? -6.527 -2.474 4.219 1.00 94.38 86 ALA A C 1
ATOM 691 O O . ALA A 1 86 ? -6.973 -2.509 5.370 1.00 94.38 86 ALA A O 1
ATOM 692 N N . LYS A 1 87 ? -6.301 -1.314 3.588 1.00 95.31 87 LYS A N 1
ATOM 693 C CA . LYS A 1 87 ? -6.547 0.008 4.190 1.00 95.31 87 LYS A CA 1
ATOM 694 C C . LYS A 1 87 ? -8.019 0.205 4.531 1.00 95.31 87 LYS A C 1
ATOM 696 O O . LYS A 1 87 ? -8.327 0.699 5.613 1.00 95.31 87 LYS A O 1
ATOM 701 N N . ILE A 1 88 ? -8.930 -0.192 3.641 1.00 93.94 88 ILE A N 1
ATOM 702 C CA . ILE A 1 88 ? -10.376 -0.110 3.883 1.00 93.94 88 ILE A CA 1
ATOM 703 C C . ILE A 1 88 ? -10.755 -0.963 5.096 1.00 93.94 88 ILE A C 1
ATOM 705 O O . ILE A 1 88 ? -11.418 -0.451 5.997 1.00 93.94 88 ILE A O 1
ATOM 709 N N . LYS A 1 89 ? -10.281 -2.215 5.170 1.00 92.00 89 LYS A N 1
ATOM 710 C CA . LYS A 1 89 ? -10.563 -3.123 6.296 1.00 92.00 89 LYS A CA 1
ATOM 711 C C . LYS A 1 89 ? -10.041 -2.585 7.634 1.00 92.00 89 LYS A C 1
ATOM 713 O O . LYS A 1 89 ? -10.707 -2.720 8.660 1.00 92.00 89 LYS A O 1
ATOM 718 N N . LEU A 1 90 ? -8.867 -1.956 7.638 1.00 91.94 90 LEU A N 1
ATOM 719 C CA . LEU A 1 90 ? -8.319 -1.315 8.835 1.00 91.94 90 LEU A CA 1
ATOM 720 C C . LEU A 1 90 ? -9.124 -0.086 9.252 1.00 91.94 90 LEU A C 1
ATOM 722 O O . LEU A 1 90 ? -9.533 0.024 10.407 1.00 91.94 90 LEU A O 1
ATOM 726 N N . LYS A 1 91 ? -9.415 0.810 8.303 1.00 91.00 91 LYS A N 1
ATOM 727 C CA . LYS A 1 91 ? -10.205 2.020 8.561 1.00 91.00 91 LYS A CA 1
ATOM 728 C C . LYS A 1 91 ? -11.619 1.682 9.036 1.00 91.00 91 LYS A C 1
ATOM 730 O O . LYS A 1 91 ? -12.133 2.373 9.911 1.00 91.00 91 LYS A O 1
ATOM 735 N N . SER A 1 92 ? -12.245 0.624 8.514 1.00 88.62 92 SER A N 1
ATOM 736 C CA . SER A 1 92 ? -13.558 0.177 8.991 1.00 88.62 92 SER A CA 1
ATOM 737 C C . SER A 1 92 ? -13.492 -0.349 10.424 1.00 88.62 92 SER A C 1
ATOM 739 O O . SER A 1 92 ? -14.334 0.023 11.235 1.00 88.62 92 SER A O 1
ATOM 741 N N . LYS A 1 93 ? -12.468 -1.144 10.769 1.00 86.50 93 LYS A N 1
ATOM 742 C CA . LYS A 1 93 ? -12.265 -1.629 12.143 1.00 86.50 93 LYS A CA 1
ATOM 743 C C . LYS A 1 93 ? -12.057 -0.470 13.121 1.00 86.50 93 LYS A C 1
ATOM 745 O O . LYS A 1 93 ? -12.772 -0.394 14.117 1.00 86.50 93 LYS A O 1
ATOM 750 N N . LEU A 1 94 ? -11.172 0.476 12.801 1.00 85.88 94 LEU A N 1
ATOM 751 C CA . LEU A 1 94 ? -10.928 1.667 13.627 1.00 85.88 94 LEU A CA 1
ATOM 752 C C . LEU A 1 94 ? -12.219 2.457 13.911 1.00 85.88 94 LEU A C 1
ATOM 754 O O . LEU A 1 94 ? -12.463 2.820 15.061 1.00 85.88 94 LEU A O 1
ATOM 758 N N . LYS A 1 95 ? -13.078 2.653 12.897 1.00 83.25 95 LYS A N 1
ATOM 759 C CA . LYS A 1 95 ? -14.388 3.315 13.053 1.00 83.25 95 LYS A CA 1
ATOM 760 C C . LYS A 1 95 ? -15.340 2.541 13.969 1.00 83.25 95 LYS A C 1
ATOM 762 O O . LYS A 1 95 ? -15.958 3.135 14.847 1.00 83.25 95 LYS A O 1
ATOM 767 N N . THR A 1 96 ? -15.426 1.216 13.816 1.00 77.75 96 THR A N 1
ATOM 768 C CA . THR A 1 96 ? -16.305 0.396 14.670 1.00 77.75 96 THR A CA 1
ATOM 769 C C . THR A 1 96 ? -15.896 0.410 16.144 1.00 77.75 96 THR A C 1
ATOM 771 O O . THR A 1 96 ? -16.761 0.358 17.012 1.00 77.75 96 THR A O 1
ATOM 774 N N . PHE A 1 97 ? -14.599 0.516 16.453 1.00 67.81 97 PHE A N 1
ATOM 775 C CA . PHE A 1 97 ? -14.136 0.676 17.835 1.00 67.81 97 PHE A CA 1
ATOM 776 C C . PHE A 1 97 ? -14.551 2.027 18.423 1.00 67.81 97 PHE A C 1
ATOM 778 O O . PHE A 1 97 ? -15.014 2.076 19.559 1.00 67.81 97 PHE A O 1
ATOM 785 N N . THR A 1 98 ? -14.453 3.109 17.645 1.00 63.12 98 THR A N 1
ATOM 786 C CA . THR A 1 98 ? -14.855 4.445 18.111 1.00 63.12 98 THR A CA 1
ATOM 787 C C . THR A 1 98 ? -16.355 4.516 18.402 1.00 63.12 98 THR A C 1
ATOM 789 O O . THR A 1 98 ? -16.752 5.102 19.405 1.00 63.12 98 THR A O 1
ATOM 792 N N . GLU A 1 99 ? -17.196 3.871 17.590 1.00 59.44 99 GLU A N 1
ATOM 793 C CA . GLU A 1 99 ? -18.646 3.802 17.832 1.00 59.44 99 GLU A CA 1
ATOM 794 C C . GLU A 1 99 ? -19.017 2.934 19.046 1.00 59.44 99 GLU A C 1
ATOM 796 O O . GLU A 1 99 ? -19.902 3.313 19.814 1.00 59.44 99 GLU A O 1
ATOM 801 N N . LYS A 1 100 ? -18.321 1.811 19.279 1.00 56.97 100 LYS A N 1
ATOM 802 C CA . LYS A 1 100 ? -18.543 0.965 20.467 1.00 56.97 100 LYS A CA 1
ATOM 803 C C . LYS A 1 100 ? -18.181 1.686 21.771 1.00 56.97 100 LYS A C 1
ATOM 805 O O . LYS A 1 100 ? -18.952 1.633 22.724 1.00 56.97 100 LYS A O 1
ATOM 810 N N . THR A 1 101 ? -17.077 2.435 21.799 1.00 51.00 101 THR A N 1
ATOM 811 C CA . THR A 1 101 ? -16.687 3.245 22.971 1.00 51.00 101 THR A CA 1
ATOM 812 C C . THR A 1 101 ? -17.686 4.377 23.268 1.00 51.00 101 THR A C 1
ATOM 814 O O . THR A 1 101 ? -17.897 4.737 24.428 1.00 51.00 101 THR A O 1
ATOM 817 N N . VAL A 1 102 ? -18.359 4.915 22.246 1.00 48.88 102 VAL A N 1
ATOM 818 C CA . VAL A 1 102 ? -19.422 5.922 22.422 1.00 48.88 102 VAL A CA 1
ATOM 819 C C . VAL A 1 102 ? -20.734 5.289 22.911 1.00 48.88 102 VAL A C 1
ATOM 821 O O . VAL A 1 102 ? -21.464 5.916 23.676 1.00 48.88 102 VAL A O 1
ATOM 824 N N . GLN A 1 103 ? -21.036 4.038 22.550 1.00 45.03 103 GLN A N 1
ATOM 825 C CA . GLN A 1 103 ? -22.235 3.347 23.048 1.00 45.03 103 GLN A CA 1
ATOM 826 C C . GLN A 1 103 ? -22.122 2.866 24.504 1.00 45.03 103 GLN A C 1
ATOM 828 O O . GLN A 1 103 ? -23.140 2.810 25.188 1.00 45.03 103 GLN A O 1
ATOM 833 N N . GLU A 1 104 ? -20.923 2.587 25.022 1.00 41.94 104 GLU A N 1
ATOM 834 C CA . GLU A 1 104 ? -20.742 2.216 26.440 1.00 41.94 104 GLU A CA 1
ATOM 835 C C . GLU A 1 104 ? -20.716 3.420 27.401 1.00 41.94 104 GLU A C 1
ATOM 837 O O . GLU A 1 104 ? -20.851 3.249 28.612 1.00 41.94 104 GLU A O 1
ATOM 842 N N . SER A 1 105 ? -20.605 4.648 26.885 1.00 39.59 105 SER A N 1
ATOM 843 C CA . SER A 1 105 ? -20.589 5.882 27.690 1.00 39.59 105 SER A CA 1
ATOM 844 C C . SER A 1 105 ? -21.913 6.660 27.685 1.00 39.59 105 SER A C 1
ATOM 846 O O . SER A 1 105 ? -22.041 7.665 28.388 1.00 39.59 105 SER A O 1
ATOM 848 N N . HIS A 1 106 ? -22.939 6.166 26.988 1.00 42.16 106 HIS A N 1
ATOM 849 C CA . HIS A 1 106 ? -24.289 6.715 27.055 1.00 42.16 106 HIS A CA 1
ATOM 850 C C . HIS A 1 106 ? -25.297 5.610 27.389 1.00 42.16 106 HIS A C 1
ATOM 852 O O . HIS A 1 106 ? -25.658 4.839 26.499 1.00 42.16 106 HIS A O 1
ATOM 858 N N . PRO A 1 107 ? -25.841 5.536 28.624 1.00 42.94 107 PRO A N 1
ATOM 859 C CA . PRO A 1 107 ? -27.097 4.830 28.802 1.00 42.94 107 PRO A CA 1
ATOM 860 C C . PRO A 1 107 ? -28.121 5.537 27.910 1.00 42.94 107 PRO A C 1
ATOM 862 O O . PRO A 1 107 ? -28.470 6.697 28.132 1.00 42.94 107 PRO A O 1
ATOM 865 N N . SER A 1 108 ? -28.548 4.846 26.854 1.00 42.88 108 SER A N 1
ATOM 866 C CA . SER A 1 108 ? -29.645 5.256 25.986 1.00 42.88 108 SER A CA 1
ATOM 867 C C . SER A 1 108 ? -30.921 5.370 26.825 1.00 42.88 108 SER A C 1
ATOM 869 O O . SER A 1 108 ? -31.695 4.427 26.978 1.00 42.88 108 SER A O 1
ATOM 871 N N . LEU A 1 109 ? -31.132 6.548 27.410 1.00 45.88 109 LEU A N 1
ATOM 872 C CA . LEU A 1 109 ? -32.417 7.005 27.911 1.00 45.88 109 LEU A CA 1
ATOM 873 C C . LEU A 1 109 ? -33.250 7.427 26.710 1.00 45.88 109 LEU A C 1
ATOM 875 O O . LEU A 1 109 ? -33.373 8.611 26.456 1.00 45.88 109 LEU A O 1
ATOM 879 N N . ASN A 1 110 ? -33.792 6.473 25.957 1.00 48.56 110 ASN A N 1
ATOM 880 C CA . ASN A 1 110 ? -34.848 6.744 24.983 1.00 48.56 110 ASN A CA 1
ATOM 881 C C . ASN A 1 110 ? -35.750 5.517 24.824 1.00 48.56 110 ASN A C 1
ATOM 883 O O . ASN A 1 110 ? -35.773 4.849 23.792 1.00 48.56 110 ASN A O 1
ATOM 887 N N . LYS A 1 111 ? -36.542 5.239 25.861 1.00 39.22 111 LYS A N 1
ATOM 888 C CA . LYS A 1 111 ? -37.859 4.629 25.664 1.00 39.22 111 LYS A CA 1
ATOM 889 C C . LYS A 1 111 ? -38.837 5.209 26.678 1.00 39.22 111 LYS A C 1
ATOM 891 O O . LYS A 1 111 ? -39.032 4.685 27.769 1.00 39.22 111 LYS A O 1
ATOM 896 N N . SER A 1 112 ? -39.422 6.342 26.307 1.00 45.41 112 SER A N 1
ATOM 897 C CA . SER A 1 112 ? -40.631 6.870 26.919 1.00 45.41 112 SER A CA 1
ATOM 898 C C . SER A 1 112 ? -41.779 5.896 26.663 1.00 45.41 112 SER A C 1
ATOM 900 O O . SER A 1 112 ? -42.376 5.897 25.594 1.00 45.41 112 SER A O 1
ATOM 902 N N . ASN A 1 113 ? -42.101 5.078 27.660 1.00 35.69 113 ASN A N 1
ATOM 903 C CA . ASN A 1 113 ? -43.470 4.637 27.878 1.00 35.69 113 ASN A CA 1
ATOM 904 C C . ASN A 1 113 ? -43.850 5.063 29.290 1.00 35.69 113 ASN A C 1
ATOM 906 O O . ASN A 1 113 ? -43.384 4.512 30.284 1.00 35.69 113 ASN A O 1
ATOM 910 N N . ILE A 1 114 ? -44.667 6.108 29.333 1.00 46.62 114 ILE A N 1
ATOM 911 C CA . ILE A 1 114 ? -45.415 6.534 30.502 1.00 46.62 114 ILE A CA 1
ATOM 912 C C . ILE A 1 114 ? -46.303 5.352 30.901 1.00 46.62 114 ILE A C 1
ATOM 914 O O . ILE A 1 114 ? -47.180 4.949 30.142 1.00 46.62 114 ILE A O 1
ATOM 918 N N . SER A 1 115 ? -46.061 4.796 32.081 1.00 36.38 115 SER A N 1
ATOM 919 C CA . SER A 1 115 ? -47.072 4.079 32.848 1.00 36.38 115 SER A CA 1
ATOM 920 C C . SER A 1 115 ? -46.948 4.571 34.279 1.00 36.38 115 SER A C 1
ATOM 922 O O . SER A 1 115 ? -45.890 4.464 34.897 1.00 36.38 115 SER A O 1
ATOM 924 N N . GLU A 1 116 ? -48.019 5.195 34.745 1.00 46.31 116 GLU A N 1
ATOM 925 C CA . GLU A 1 116 ? -48.170 5.766 36.075 1.00 46.31 116 GLU A CA 1
ATOM 926 C C . GLU A 1 116 ? -48.043 4.709 37.187 1.00 46.31 116 GLU A C 1
ATOM 928 O O . GLU A 1 116 ? -48.180 3.509 36.952 1.00 46.31 116 GLU A O 1
ATOM 933 N N . ASN A 1 117 ? -47.882 5.222 38.413 1.00 40.06 117 ASN A N 1
ATOM 934 C CA . ASN A 1 117 ? -47.976 4.556 39.716 1.00 40.06 117 ASN A CA 1
ATOM 935 C C . ASN A 1 117 ? -46.792 3.695 40.184 1.00 40.06 117 ASN A C 1
ATOM 937 O O . ASN A 1 117 ? -46.713 2.502 39.923 1.00 40.06 117 ASN A O 1
ATOM 941 N N . ALA A 1 118 ? -45.976 4.252 41.082 1.00 36.72 118 ALA A N 1
ATOM 942 C CA . ALA A 1 118 ? -46.199 4.111 42.528 1.00 36.72 118 ALA A CA 1
ATOM 943 C C . ALA A 1 118 ? -45.095 4.839 43.314 1.00 36.72 118 ALA A C 1
ATOM 945 O O . ALA A 1 118 ? -43.948 4.948 42.889 1.00 36.72 118 ALA A O 1
ATOM 946 N N . ALA A 1 119 ? -45.482 5.382 44.462 1.00 51.56 119 ALA A N 1
ATOM 947 C CA . ALA A 1 119 ? -44.696 6.263 45.303 1.00 51.56 119 ALA A CA 1
ATOM 948 C C . ALA A 1 119 ? -43.440 5.614 45.911 1.00 51.56 119 ALA A C 1
ATOM 950 O O . ALA A 1 119 ? -43.524 4.633 46.641 1.00 51.56 119 ALA A O 1
ATOM 951 N N . SER A 1 120 ? -42.307 6.298 45.769 1.00 45.62 120 SER A N 1
ATOM 952 C CA . SER A 1 120 ? -41.285 6.370 46.817 1.00 45.62 120 SER A CA 1
ATOM 953 C C . SER A 1 120 ? -40.527 7.687 46.665 1.00 45.62 120 SER A C 1
ATOM 955 O O . SER A 1 120 ? -39.649 7.841 45.818 1.00 45.62 120 SER A O 1
ATOM 957 N N . ALA A 1 121 ? -40.943 8.671 47.462 1.00 53.69 121 ALA A N 1
ATOM 958 C CA . ALA A 1 121 ? -40.381 10.010 47.523 1.00 53.69 121 ALA A CA 1
ATOM 959 C C . ALA A 1 121 ? -38.953 9.977 48.094 1.00 53.69 121 ALA A C 1
ATOM 961 O O . ALA A 1 121 ? -38.749 10.091 49.302 1.00 53.69 121 ALA A O 1
ATOM 962 N N . LEU A 1 122 ? -37.954 9.854 47.223 1.00 54.16 122 LEU A N 1
ATOM 963 C CA . LEU A 1 122 ? -36.573 10.175 47.565 1.00 54.16 122 LEU A CA 1
ATOM 964 C C . LEU A 1 122 ? -36.410 11.696 47.458 1.00 54.16 122 LEU A C 1
ATOM 966 O O . LEU A 1 122 ? -36.361 12.258 46.365 1.00 54.16 122 LEU A O 1
ATOM 970 N N . LYS A 1 123 ? -36.393 12.381 48.610 1.00 58.41 123 LYS A N 1
ATOM 971 C CA . LYS A 1 123 ? -36.100 13.819 48.694 1.00 58.41 123 LYS A CA 1
ATOM 972 C C . LYS A 1 123 ? -34.667 14.061 48.221 1.00 58.41 123 LYS A C 1
ATOM 974 O O . LYS A 1 123 ? -33.720 13.861 48.976 1.00 58.41 123 LYS A O 1
ATOM 979 N N . LEU A 1 124 ? -34.522 14.509 46.978 1.00 69.38 124 LEU A N 1
ATOM 980 C CA . LEU A 1 124 ? -33.260 15.033 46.472 1.00 69.38 124 LEU A CA 1
ATOM 981 C C . LEU A 1 124 ? -32.970 16.392 47.136 1.00 69.38 124 LEU A C 1
ATOM 983 O O . LEU A 1 124 ? -33.897 17.196 47.298 1.00 69.38 124 LEU A O 1
ATOM 987 N N . PRO A 1 125 ? -31.714 16.671 47.529 1.00 64.00 125 PRO A N 1
ATOM 988 C CA . PRO A 1 125 ? -31.331 17.992 48.003 1.00 64.00 125 PRO A CA 1
ATOM 989 C C . PRO A 1 125 ? -31.600 19.015 46.898 1.00 64.00 125 PRO A C 1
ATOM 991 O O . PRO A 1 125 ? -31.255 18.816 45.733 1.00 64.00 125 PRO A O 1
ATOM 994 N N . LYS A 1 126 ? -32.279 20.101 47.266 1.00 66.25 126 LYS A N 1
ATOM 995 C CA . LYS A 1 126 ? -32.697 21.147 46.337 1.00 66.25 126 LYS A CA 1
ATOM 996 C C . LYS A 1 126 ? -31.451 21.913 45.891 1.00 66.25 126 LYS A C 1
ATOM 998 O O . LYS A 1 126 ? -30.921 22.719 46.647 1.00 66.25 126 LYS A O 1
ATOM 1003 N N . LEU A 1 127 ? -30.958 21.615 44.692 1.00 65.12 127 LEU A N 1
ATOM 1004 C CA . LEU A 1 127 ? -29.874 22.370 44.075 1.00 65.12 127 LEU A CA 1
ATOM 1005 C C . LEU A 1 127 ? -30.444 23.702 43.583 1.00 65.12 127 LEU A C 1
ATOM 1007 O O . LEU A 1 127 ? -31.276 23.736 42.675 1.00 65.12 127 LEU A O 1
ATOM 1011 N N . GLU A 1 128 ? -30.026 24.799 44.208 1.00 62.75 128 GLU A N 1
ATOM 1012 C CA . GLU A 1 128 ? -30.313 26.141 43.712 1.00 62.75 128 GLU A CA 1
ATOM 1013 C C . GLU A 1 128 ? -29.462 26.384 42.468 1.00 62.75 128 GLU A C 1
ATOM 1015 O O . GLU A 1 128 ? -28.256 26.606 42.546 1.00 62.75 128 GLU A O 1
ATOM 1020 N N . ILE A 1 129 ? -30.091 26.290 41.298 1.00 67.81 129 ILE A N 1
ATOM 1021 C CA . ILE A 1 129 ? -29.458 26.662 40.035 1.00 67.81 129 ILE A CA 1
ATOM 1022 C C . ILE A 1 129 ? -29.459 28.197 39.968 1.00 67.81 129 ILE A C 1
ATOM 1024 O O . ILE A 1 129 ? -30.544 28.792 39.967 1.00 67.81 129 ILE A O 1
ATOM 1028 N N . PRO A 1 130 ? -28.291 28.861 39.897 1.00 63.03 130 PRO A N 1
ATOM 1029 C CA . PRO A 1 130 ? -28.230 30.305 39.725 1.00 63.03 130 PRO A CA 1
ATOM 1030 C C . PRO A 1 130 ? -28.896 30.691 38.402 1.00 63.03 130 PRO A C 1
ATOM 1032 O O . PRO A 1 130 ? -28.515 30.209 37.334 1.00 63.03 130 PRO A O 1
ATOM 1035 N N . ARG A 1 131 ? -29.908 31.561 38.460 1.00 60.81 131 ARG A N 1
ATOM 1036 C CA . ARG A 1 131 ? -30.494 32.158 37.257 1.00 60.81 131 ARG A CA 1
ATOM 1037 C C . ARG A 1 131 ? -29.539 33.223 36.736 1.00 60.81 131 ARG A C 1
ATOM 1039 O O . ARG A 1 131 ? -29.429 34.297 37.320 1.00 60.81 131 ARG A O 1
ATOM 1046 N N . PHE A 1 132 ? -28.860 32.924 35.638 1.00 55.56 132 PHE A N 1
ATOM 1047 C CA . PHE A 1 132 ? -28.138 33.932 34.876 1.00 55.56 132 PHE A CA 1
ATOM 1048 C C . PHE A 1 132 ? -29.167 34.788 34.136 1.00 55.56 132 PHE A C 1
ATOM 1050 O O . PHE A 1 132 ? -29.926 34.273 33.321 1.00 55.56 132 PHE A O 1
ATOM 1057 N N . SER A 1 133 ? -29.243 36.076 34.469 1.00 64.19 133 SER A N 1
ATOM 1058 C CA . SER A 1 133 ? -30.051 37.037 33.721 1.00 64.19 133 SER A CA 1
ATOM 1059 C C . SER A 1 133 ? -29.451 37.264 32.328 1.00 64.19 133 SER A C 1
ATOM 1061 O O . SER A 1 133 ? -28.228 37.230 32.152 1.00 64.19 133 SER A O 1
ATOM 1063 N N . ASP A 1 134 ? -30.332 37.475 31.346 1.00 59.03 134 ASP A N 1
ATOM 1064 C CA . ASP A 1 134 ? -30.083 37.533 29.896 1.00 59.03 134 AS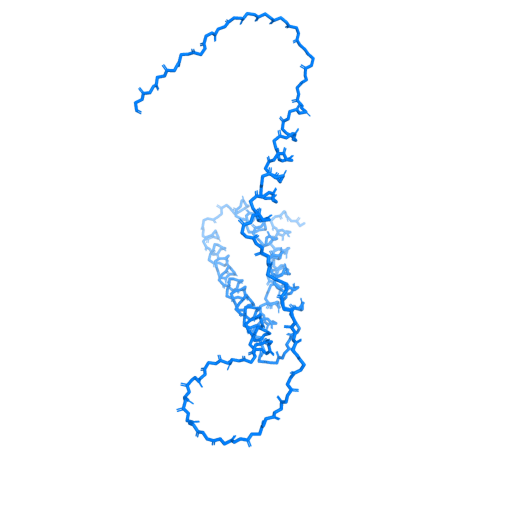P A CA 1
ATOM 1065 C C . ASP A 1 134 ? -29.197 38.712 29.438 1.00 59.03 134 ASP A C 1
ATOM 1067 O O . ASP A 1 134 ? -29.596 39.563 28.647 1.00 59.03 134 ASP A O 1
ATOM 1071 N N . GLY A 1 135 ? -27.958 38.777 29.922 1.00 58.72 135 GLY A N 1
ATOM 1072 C CA . GLY A 1 135 ? -26.988 39.800 29.521 1.00 58.72 135 GLY A CA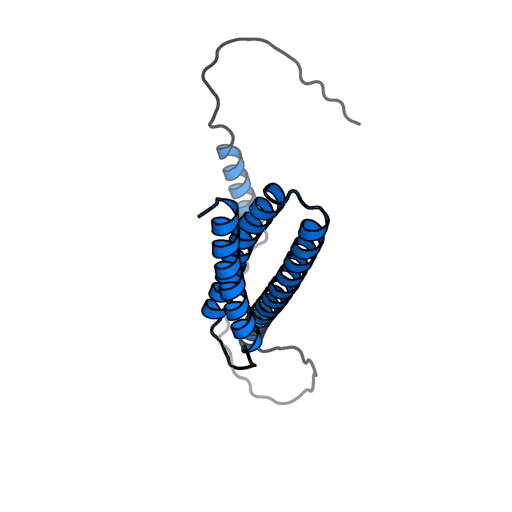 1
ATOM 1073 C C . GLY A 1 135 ? -25.525 39.356 29.550 1.00 58.72 135 GLY A C 1
ATOM 1074 O O . GLY A 1 135 ? -24.686 39.974 28.898 1.00 58.72 135 GLY A O 1
ATOM 1075 N N . ALA A 1 136 ? -25.192 38.263 30.244 1.00 56.72 136 ALA A N 1
ATOM 1076 C CA . ALA A 1 136 ? -23.797 37.846 30.417 1.00 56.72 136 ALA A CA 1
ATOM 1077 C C . ALA A 1 136 ? -23.170 37.217 29.156 1.00 56.72 136 ALA A C 1
ATOM 1079 O O . ALA A 1 136 ? -21.959 37.313 28.952 1.00 56.72 136 ALA A O 1
ATOM 1080 N N . PHE A 1 137 ? -23.974 36.612 28.276 1.00 54.56 137 PHE A N 1
ATOM 1081 C CA . PHE A 1 137 ? -23.450 35.947 27.078 1.00 54.56 137 PHE A CA 1
ATOM 1082 C C . PHE A 1 137 ? -22.985 36.951 26.010 1.00 54.56 137 PHE A C 1
ATOM 1084 O O . PHE A 1 137 ? -21.957 36.753 25.363 1.00 54.56 137 PHE A O 1
ATOM 1091 N N . VAL A 1 138 ? -23.684 38.082 25.875 1.00 56.00 138 VAL A N 1
ATOM 1092 C CA . VAL A 1 138 ? -23.399 39.092 24.841 1.00 56.00 138 VAL A CA 1
ATOM 1093 C C . VAL A 1 138 ? -22.077 39.827 25.120 1.00 56.00 138 VAL A C 1
ATOM 1095 O O . VAL A 1 138 ? -21.329 40.139 24.193 1.00 56.00 138 VAL A O 1
ATOM 1098 N N . HIS A 1 139 ? -21.719 40.021 26.395 1.00 50.69 139 HIS A N 1
ATOM 1099 C CA . HIS A 1 139 ? -20.463 40.674 26.784 1.00 50.69 139 HIS A CA 1
ATOM 1100 C C . HIS A 1 139 ? -19.227 39.779 26.570 1.00 50.69 139 HIS A C 1
ATOM 1102 O O . HIS A 1 139 ? -18.150 40.270 26.216 1.00 50.69 139 HIS A O 1
ATOM 1108 N N . LEU A 1 140 ? -19.372 38.457 26.721 1.00 52.81 140 LEU A N 1
ATOM 1109 C CA . LEU A 1 140 ? -18.295 37.501 26.452 1.00 52.81 140 LEU A CA 1
ATOM 1110 C C . LEU A 1 140 ? -17.940 37.481 24.955 1.00 52.81 140 LEU A C 1
ATOM 1112 O O . LEU A 1 140 ? -16.767 37.582 24.594 1.00 52.81 140 LEU A O 1
ATOM 1116 N N . VAL A 1 141 ? 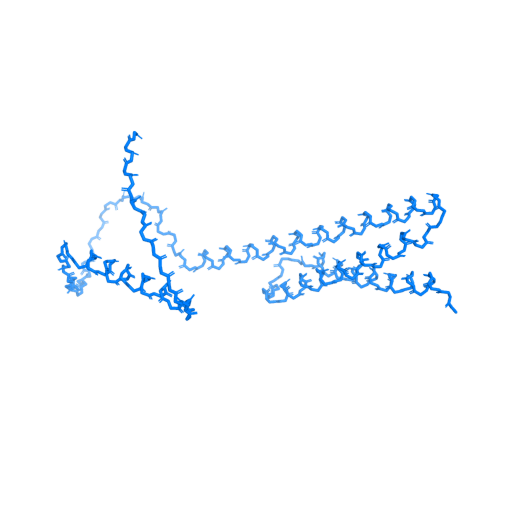-18.947 37.453 24.077 1.00 57.53 141 VAL A N 1
ATOM 1117 C CA . VAL A 1 141 ? -18.744 37.461 22.616 1.00 57.53 141 VAL A CA 1
ATOM 1118 C C . VAL A 1 141 ? -18.162 38.799 22.127 1.00 57.53 141 VAL A C 1
ATOM 1120 O O . VAL A 1 141 ? -17.279 38.818 21.261 1.00 57.53 141 VAL A O 1
ATOM 1123 N N . ALA A 1 142 ? -18.581 39.925 22.716 1.00 52.66 142 ALA A N 1
ATOM 1124 C CA . ALA A 1 142 ? -18.043 41.250 22.389 1.00 52.66 142 ALA A CA 1
ATOM 1125 C C . ALA A 1 142 ? -16.563 41.416 22.799 1.00 52.66 142 ALA A C 1
ATOM 1127 O O . ALA A 1 142 ? -15.764 42.008 22.064 1.00 52.66 142 ALA A O 1
ATOM 1128 N N . THR A 1 143 ? -16.173 40.841 23.940 1.00 53.53 143 THR A N 1
ATOM 1129 C CA . THR A 1 143 ? -14.794 40.913 24.453 1.00 53.53 143 THR A CA 1
ATOM 1130 C C . THR A 1 143 ? -13.832 40.088 23.592 1.00 53.53 143 THR A C 1
ATOM 1132 O O . THR A 1 143 ? -12.764 40.573 23.210 1.00 53.53 143 THR A O 1
ATOM 1135 N N . VAL A 1 144 ? -14.231 38.877 23.188 1.00 54.12 144 VAL A N 1
ATOM 1136 C CA . VAL A 1 144 ? -13.411 38.020 22.310 1.00 54.12 144 VAL A CA 1
ATOM 1137 C C . VAL A 1 144 ? -13.284 38.617 20.901 1.00 54.12 144 VAL A C 1
ATOM 1139 O O . VAL A 1 144 ? -12.206 38.572 20.304 1.00 54.12 144 VAL A O 1
ATOM 1142 N N . SER A 1 145 ? -14.331 39.278 20.394 1.00 52.12 145 SER A N 1
ATOM 1143 C CA . SER A 1 145 ? -14.283 39.959 19.089 1.00 52.12 145 SER A CA 1
ATOM 1144 C C . SER A 1 145 ? -13.282 41.122 19.054 1.00 52.12 145 SER A C 1
ATOM 1146 O O . SER A 1 145 ? -12.633 41.358 18.030 1.00 52.12 145 SER A O 1
ATOM 1148 N N . SER A 1 146 ? -13.098 41.824 20.176 1.00 53.25 146 SER A N 1
ATOM 1149 C CA . SER A 1 146 ? -12.106 42.902 20.285 1.00 53.25 146 SER A CA 1
ATOM 1150 C C . SER A 1 146 ? -10.670 42.364 20.356 1.00 53.25 146 SER A C 1
ATOM 1152 O O . SER A 1 146 ? -9.758 42.971 19.794 1.00 53.25 146 SER A O 1
ATOM 1154 N N . ALA A 1 147 ? -10.464 41.184 20.952 1.00 49.75 147 ALA A N 1
ATOM 1155 C CA . ALA A 1 147 ? -9.152 40.540 21.044 1.00 49.75 147 ALA A CA 1
ATOM 1156 C C . ALA A 1 147 ? -8.624 40.038 19.683 1.00 49.75 147 ALA A C 1
ATOM 1158 O O . ALA A 1 147 ? -7.428 40.145 19.404 1.00 49.75 147 ALA A O 1
ATOM 1159 N N . ILE A 1 148 ? -9.503 39.564 18.792 1.00 52.56 148 ILE A N 1
ATOM 1160 C CA . ILE A 1 148 ? -9.104 39.101 17.449 1.00 52.56 148 ILE A CA 1
ATOM 1161 C C . ILE A 1 148 ? -8.684 40.282 16.554 1.00 52.56 148 ILE A C 1
ATOM 1163 O O . ILE A 1 148 ? -7.739 40.170 15.770 1.00 52.56 148 ILE A O 1
ATOM 1167 N N . ARG A 1 149 ? -9.313 41.457 16.705 1.00 46.25 149 ARG A N 1
ATOM 1168 C CA . ARG A 1 149 ? -9.037 42.627 15.849 1.00 46.25 149 ARG A CA 1
ATOM 1169 C C . ARG A 1 149 ? -7.697 43.317 16.148 1.00 46.25 149 ARG A C 1
ATOM 1171 O O . ARG A 1 149 ? -7.127 43.939 15.254 1.00 46.25 149 ARG A O 1
ATOM 1178 N N . VAL A 1 150 ? -7.147 43.181 17.358 1.00 50.81 150 VAL A N 1
ATOM 1179 C CA . VAL A 1 150 ? -5.856 43.801 17.730 1.00 50.81 150 VAL A CA 1
ATOM 1180 C C . VAL A 1 150 ? -4.652 43.012 17.187 1.00 50.81 150 VAL A C 1
ATOM 1182 O O . VAL A 1 150 ? -3.582 43.580 16.967 1.00 50.81 150 VAL A O 1
ATOM 1185 N N . ARG A 1 151 ? -4.809 41.721 16.862 1.00 48.88 151 ARG A N 1
ATOM 1186 C CA . ARG A 1 151 ? -3.688 40.865 16.427 1.00 48.88 151 ARG A CA 1
ATOM 1187 C C . ARG A 1 151 ? -3.282 41.032 14.953 1.00 48.88 151 ARG A C 1
ATOM 1189 O O . ARG A 1 151 ? -2.191 40.596 14.591 1.00 48.88 151 ARG A O 1
ATOM 1196 N N . LEU A 1 152 ? -4.089 41.704 14.123 1.00 49.50 152 LEU A N 1
ATOM 1197 C CA . LEU A 1 152 ? -3.823 41.922 12.687 1.00 49.50 152 LEU A CA 1
ATOM 1198 C C . LEU A 1 152 ? -3.211 43.295 12.339 1.00 49.50 152 LEU A C 1
ATOM 1200 O O . LEU A 1 152 ? -3.015 43.593 11.165 1.00 49.50 152 LEU A O 1
ATOM 1204 N N . ARG A 1 153 ? -2.849 44.126 13.327 1.00 50.25 153 ARG A N 1
ATOM 1205 C CA . ARG A 1 153 ? -2.223 45.450 13.099 1.00 50.25 153 ARG A CA 1
ATOM 1206 C C . ARG A 1 153 ? -0.767 45.554 13.565 1.00 50.25 153 ARG A C 1
ATOM 1208 O O . ARG A 1 153 ? -0.296 46.630 13.907 1.00 50.25 153 ARG A O 1
ATOM 1215 N N . GLY A 1 154 ? -0.044 44.435 13.567 1.00 46.88 154 GLY A N 1
ATOM 1216 C CA . GLY A 1 154 ? 1.344 44.364 14.028 1.00 46.88 154 GLY A CA 1
ATOM 1217 C C . GLY A 1 154 ? 2.278 43.655 13.053 1.00 46.88 154 GLY A C 1
ATOM 1218 O O . GLY A 1 154 ? 2.950 42.718 13.468 1.00 46.88 154 GLY A O 1
ATOM 1219 N N . ARG A 1 155 ? 2.289 44.037 11.766 1.00 51.28 155 ARG A N 1
ATOM 1220 C CA . ARG A 1 155 ? 3.381 43.712 10.818 1.00 51.28 155 ARG A CA 1
ATOM 1221 C C . ARG A 1 155 ? 3.273 44.497 9.500 1.00 51.28 155 ARG A C 1
ATOM 1223 O O . ARG A 1 155 ? 2.898 43.966 8.463 1.00 51.28 155 ARG A O 1
ATOM 1230 N N . HIS A 1 156 ? 3.617 45.776 9.555 1.00 38.78 156 HIS A N 1
ATOM 1231 C CA . HIS A 1 156 ? 4.197 46.562 8.456 1.00 38.78 156 HIS A CA 1
ATOM 1232 C C . HIS A 1 156 ? 4.805 47.787 9.153 1.00 38.78 156 HIS A C 1
ATOM 1234 O O . HIS A 1 156 ? 4.118 48.472 9.897 1.00 38.78 156 HIS A O 1
ATOM 1240 N N . GLY A 1 157 ? 6.117 47.983 9.157 1.00 38.78 157 GLY A N 1
ATOM 1241 C CA . GLY A 1 157 ? 6.902 48.171 7.948 1.00 38.78 157 GLY A CA 1
ATOM 1242 C C . GLY A 1 157 ? 7.127 49.674 7.818 1.00 38.78 157 GLY A C 1
ATOM 1243 O O . GLY A 1 157 ? 6.260 50.399 7.352 1.00 38.78 157 GLY A O 1
ATOM 1244 N N . ASN A 1 158 ? 8.266 50.120 8.337 1.00 39.22 158 ASN A N 1
ATOM 1245 C CA . ASN A 1 158 ? 8.808 51.470 8.247 1.00 39.22 158 ASN A CA 1
ATOM 1246 C C . ASN A 1 158 ? 8.775 51.959 6.782 1.00 39.22 158 ASN A C 1
ATOM 1248 O O . ASN A 1 158 ? 9.339 51.293 5.917 1.00 39.22 158 ASN A O 1
ATOM 1252 N N . GLY A 1 159 ? 8.130 53.089 6.487 1.00 35.81 159 GLY A N 1
ATOM 1253 C CA . GLY A 1 159 ? 8.042 53.600 5.116 1.00 35.81 159 GLY A CA 1
ATOM 1254 C C . GLY A 1 159 ? 7.287 54.920 5.025 1.00 35.81 159 GLY A C 1
ATOM 1255 O O . GLY A 1 159 ? 6.090 54.987 5.273 1.00 35.81 159 GLY A O 1
ATOM 1256 N N . ARG A 1 160 ? 8.023 55.984 4.713 1.00 39.62 160 ARG A N 1
ATOM 1257 C CA . ARG A 1 160 ? 7.560 57.367 4.585 1.00 39.62 160 ARG A CA 1
ATOM 1258 C C . ARG A 1 160 ? 6.680 57.571 3.340 1.00 39.62 160 ARG A C 1
ATOM 1260 O O . ARG A 1 160 ? 6.861 56.884 2.343 1.00 39.62 160 ARG A O 1
ATOM 1267 N N . ASN A 1 161 ? 5.913 58.664 3.396 1.00 36.34 161 ASN A N 1
ATOM 1268 C CA . ASN A 1 161 ? 5.378 59.481 2.294 1.00 36.34 161 ASN A CA 1
ATOM 1269 C C . ASN A 1 161 ? 4.003 59.109 1.707 1.00 36.34 161 ASN A C 1
ATOM 1271 O O . ASN A 1 161 ? 3.875 58.192 0.912 1.00 36.34 161 ASN A O 1
ATOM 1275 N N . GLY A 1 162 ? 3.033 59.991 1.976 1.00 37.56 162 GLY A N 1
ATOM 1276 C CA . GLY A 1 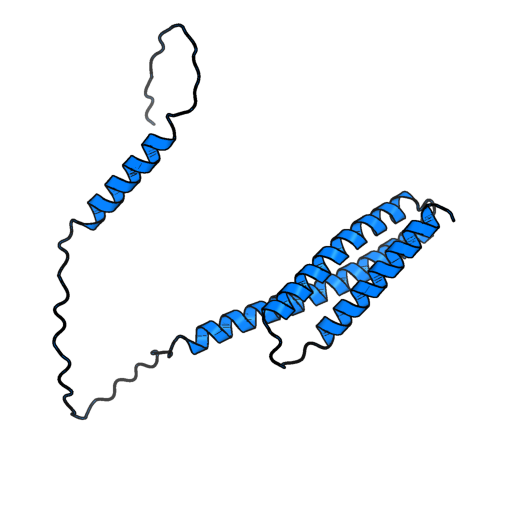162 ? 2.414 60.781 0.907 1.00 37.56 162 GLY A CA 1
ATOM 1277 C C . GLY A 1 162 ? 1.114 60.272 0.275 1.00 37.56 162 GLY A C 1
ATOM 1278 O O . GLY A 1 162 ? 1.092 59.243 -0.380 1.00 37.56 162 GLY A O 1
ATOM 1279 N N . LEU A 1 163 ? 0.112 61.163 0.331 1.00 39.72 163 LEU A N 1
ATOM 1280 C CA . LEU A 1 163 ? -0.946 61.403 -0.668 1.00 39.72 163 LEU A CA 1
ATOM 1281 C C . LEU A 1 163 ? -2.284 60.643 -0.528 1.00 39.72 163 LEU A C 1
ATOM 1283 O O . LEU A 1 163 ? -2.457 59.519 -0.973 1.00 39.72 163 LEU A O 1
ATOM 1287 N N . ASN A 1 164 ? -3.253 61.371 0.046 1.00 38.72 164 ASN A N 1
ATOM 1288 C CA . ASN A 1 164 ? -4.592 61.681 -0.490 1.00 38.72 164 ASN A CA 1
ATOM 1289 C C . ASN A 1 164 ? -5.286 60.669 -1.425 1.00 38.72 164 ASN A C 1
ATOM 1291 O O . ASN A 1 164 ? -4.846 60.469 -2.552 1.00 38.72 164 ASN A O 1
ATOM 1295 N N . GLY A 1 165 ? -6.505 60.236 -1.065 1.00 38.03 165 GLY A N 1
ATOM 1296 C CA . GLY A 1 165 ? -7.423 59.658 -2.056 1.00 38.03 165 GLY A CA 1
ATOM 1297 C C . GLY A 1 165 ? -8.720 59.035 -1.528 1.00 38.03 165 GLY A C 1
ATOM 1298 O O . GLY A 1 165 ? -8.807 57.824 -1.418 1.00 38.03 165 GLY A O 1
ATOM 1299 N N . LYS A 1 166 ? -9.718 59.884 -1.239 1.00 40.69 166 LYS A N 1
ATOM 1300 C CA . LYS A 1 166 ? -11.187 59.672 -1.321 1.00 40.69 166 LYS A CA 1
ATOM 1301 C C . LYS A 1 166 ? -11.734 58.225 -1.351 1.00 40.69 166 LYS A C 1
ATOM 1303 O O . LYS A 1 166 ? -11.748 57.584 -2.397 1.00 40.69 166 LYS A O 1
ATOM 1308 N N . CYS A 1 167 ? -12.407 57.827 -0.268 1.00 37.47 167 CYS A N 1
ATOM 1309 C CA . CYS A 1 167 ? -13.478 56.828 -0.321 1.00 37.47 167 CYS A CA 1
ATOM 1310 C C . CYS A 1 167 ? -14.697 57.427 -1.043 1.00 37.47 167 CYS A C 1
ATOM 1312 O O . CYS A 1 167 ? -15.237 58.443 -0.600 1.00 37.47 167 CYS A O 1
ATOM 1314 N N . ARG A 1 168 ? -15.131 56.808 -2.145 1.00 42.25 168 ARG A N 1
ATOM 1315 C CA . ARG A 1 168 ? -16.480 56.979 -2.695 1.00 42.25 168 ARG A CA 1
ATOM 1316 C C . ARG A 1 168 ? -17.279 55.722 -2.384 1.00 42.25 168 ARG A C 1
ATOM 1318 O O . ARG A 1 168 ? -16.948 54.633 -2.837 1.00 42.25 168 ARG A O 1
ATOM 1325 N N . GLU A 1 169 ? -18.300 55.934 -1.578 1.00 41.00 169 GLU A N 1
ATOM 1326 C CA . GLU A 1 169 ? -19.430 55.061 -1.313 1.00 41.00 169 GLU A CA 1
ATOM 1327 C C . GLU A 1 169 ? -20.247 54.901 -2.604 1.00 41.00 169 GLU A C 1
ATOM 1329 O O . GLU A 1 169 ? -20.580 55.896 -3.251 1.00 41.00 169 GLU A O 1
ATOM 1334 N N . VAL A 1 170 ? -20.539 53.663 -3.004 1.00 43.12 170 VAL A N 1
ATOM 1335 C CA . VAL A 1 170 ? -21.604 53.364 -3.969 1.00 43.12 170 VAL A CA 1
ATOM 1336 C C . VAL A 1 170 ? -22.386 52.184 -3.410 1.00 43.12 170 VAL A C 1
ATOM 1338 O O . VAL A 1 170 ? -21.934 51.042 -3.453 1.00 43.12 170 VAL A O 1
ATOM 1341 N N . LEU A 1 171 ? -23.534 52.524 -2.830 1.00 40.28 171 LEU A N 1
ATOM 1342 C CA . LEU A 1 171 ? -24.665 51.639 -2.596 1.00 40.28 171 LEU A CA 1
ATOM 1343 C C . LEU A 1 171 ? -25.214 51.176 -3.953 1.00 40.28 171 LEU A C 1
ATOM 1345 O O . LEU A 1 171 ? -25.451 52.025 -4.814 1.00 40.28 171 LEU A O 1
ATOM 1349 N N . LEU A 1 172 ? -25.474 49.878 -4.093 1.00 45.06 172 LEU A N 1
ATOM 1350 C CA . LEU A 1 172 ? -26.659 49.318 -4.750 1.00 45.06 172 LEU A CA 1
ATOM 1351 C C . LEU A 1 172 ? -26.932 47.940 -4.143 1.00 45.06 172 LEU A C 1
ATOM 1353 O O . LEU A 1 172 ? -25.975 47.137 -4.075 1.00 45.06 172 LEU A O 1
#